Protein AF-A0A2G1W871-F1 (afdb_monomer_lite)

Foldseek 3Di:
DPDDDDDDDDWDADPPPRDTDPDDDPVCVLVVLVVLLVVLVVVLVVPPDDPVSSVVSVVSNVVSVVVSVVVVVVVVVVVVPPD

Structure (mmCIF, N/CA/C/O backbone):
data_AF-A0A2G1W871-F1
#
_entry.id   AF-A0A2G1W871-F1
#
loop_
_atom_site.group_PDB
_atom_site.id
_atom_site.type_symbol
_atom_site.label_atom_id
_atom_site.label_alt_id
_atom_site.label_comp_id
_atom_site.label_asym_id
_atom_site.label_entity_id
_atom_site.label_seq_id
_atom_site.pdbx_PDB_ins_code
_atom_site.Cartn_x
_atom_site.Cartn_y
_atom_site.Cartn_z
_atom_site.occupancy
_atom_site.B_iso_or_equiv
_atom_site.auth_seq_id
_atom_site.auth_comp_id
_atom_site.auth_asym_id
_atom_site.auth_atom_id
_atom_site.pdbx_PDB_model_num
ATOM 1 N N . MET A 1 1 ? -4.192 3.978 -29.384 1.00 39.34 1 MET A N 1
ATOM 2 C CA . MET A 1 1 ? -3.767 2.727 -28.722 1.00 39.34 1 MET A CA 1
ATOM 3 C C . MET A 1 1 ? -4.774 2.454 -27.617 1.00 39.34 1 MET A C 1
ATOM 5 O O . MET A 1 1 ? -4.871 3.277 -26.718 1.00 39.34 1 MET A O 1
ATOM 9 N N . ILE A 1 2 ? -5.593 1.406 -27.722 1.00 53.72 2 ILE A N 1
ATOM 10 C CA . ILE A 1 2 ? -6.488 1.017 -26.621 1.00 53.72 2 ILE A CA 1
ATOM 11 C C . ILE A 1 2 ? -5.706 -0.024 -25.820 1.00 53.72 2 ILE A C 1
ATOM 13 O O . ILE A 1 2 ? -5.657 -1.188 -26.200 1.00 53.72 2 ILE A O 1
ATOM 17 N N . GLY A 1 3 ? -4.956 0.446 -24.823 1.00 71.62 3 GLY A N 1
ATOM 18 C CA . GLY A 1 3 ? -4.191 -0.404 -23.908 1.00 71.62 3 GLY A CA 1
ATOM 19 C C . GLY A 1 3 ? -5.059 -0.952 -22.775 1.00 71.62 3 GLY A C 1
ATOM 20 O O . GLY A 1 3 ? -6.227 -0.580 -22.637 1.00 71.62 3 GLY A O 1
ATOM 21 N N . PHE A 1 4 ? -4.478 -1.818 -21.943 1.00 62.09 4 PHE A N 1
ATOM 22 C CA . PHE A 1 4 ? -5.098 -2.227 -20.684 1.00 62.09 4 PHE A CA 1
ATOM 23 C C . PHE A 1 4 ? -5.217 -1.023 -19.739 1.00 62.09 4 PHE A C 1
ATOM 25 O O . PHE A 1 4 ? -4.297 -0.214 -19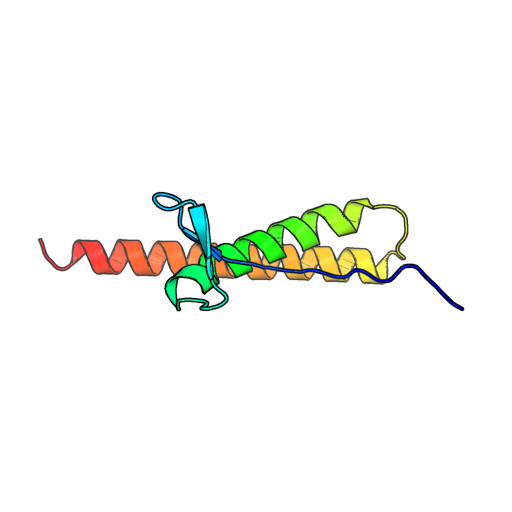.628 1.00 62.09 4 PHE A O 1
ATOM 32 N N . GLN A 1 5 ? -6.362 -0.904 -19.067 1.00 65.69 5 GLN A N 1
ATOM 33 C CA . GLN A 1 5 ? -6.595 0.091 -18.022 1.00 65.69 5 GLN A CA 1
ATOM 34 C C . GLN A 1 5 ? -6.852 -0.612 -16.697 1.00 65.69 5 GLN A C 1
ATOM 36 O O . GLN A 1 5 ? -7.792 -1.399 -16.575 1.00 65.69 5 GLN A O 1
ATOM 41 N N . TYR A 1 6 ? -6.053 -0.268 -15.694 1.00 65.81 6 TYR A N 1
ATOM 42 C CA . TYR A 1 6 ? -6.297 -0.690 -14.325 1.00 65.81 6 TYR A CA 1
ATOM 43 C C . TYR A 1 6 ? -7.509 0.054 -13.751 1.00 65.81 6 TYR A C 1
ATOM 45 O O . TYR A 1 6 ? -7.600 1.280 -13.831 1.00 65.81 6 TYR A O 1
ATOM 53 N N . ARG A 1 7 ? -8.452 -0.695 -13.172 1.00 70.38 7 ARG A N 1
ATOM 54 C CA . ARG A 1 7 ? -9.585 -0.160 -12.408 1.00 70.38 7 ARG A CA 1
ATOM 55 C C . ARG A 1 7 ? -9.571 -0.783 -11.020 1.00 70.38 7 ARG A C 1
ATOM 57 O O . ARG A 1 7 ? -9.662 -2.001 -10.899 1.00 70.38 7 ARG A O 1
ATOM 64 N N . PHE A 1 8 ? -9.491 0.053 -9.991 1.00 71.00 8 PHE A N 1
ATOM 65 C CA . PHE A 1 8 ? -9.492 -0.377 -8.596 1.00 71.00 8 PHE A CA 1
ATOM 66 C C . PHE A 1 8 ? -10.795 0.066 -7.931 1.00 71.00 8 PHE A C 1
ATOM 68 O O . PHE A 1 8 ? -11.059 1.259 -7.816 1.00 71.00 8 PHE A O 1
ATOM 75 N N . ASN A 1 9 ? -11.605 -0.897 -7.489 1.00 72.94 9 ASN A N 1
ATOM 76 C CA . ASN A 1 9 ? -12.783 -0.642 -6.664 1.00 72.94 9 ASN A CA 1
ATOM 77 C C . ASN A 1 9 ? -12.444 -1.044 -5.229 1.00 72.94 9 ASN A C 1
ATOM 79 O O . ASN A 1 9 ? -12.330 -2.233 -4.938 1.00 72.94 9 ASN A O 1
ATOM 83 N N . ILE A 1 10 ? -12.259 -0.064 -4.347 1.00 75.50 10 ILE A N 1
ATOM 84 C CA . ILE A 1 10 ? -11.967 -0.313 -2.933 1.00 75.50 10 ILE A CA 1
ATOM 85 C C . ILE A 1 10 ? -13.252 -0.104 -2.137 1.00 75.50 10 ILE A C 1
ATOM 87 O O . ILE A 1 10 ? -13.878 0.951 -2.218 1.00 75.50 10 ILE A O 1
ATOM 91 N N . THR A 1 11 ? -13.651 -1.115 -1.371 1.00 77.00 11 THR A N 1
ATOM 92 C CA . THR A 1 11 ? -14.867 -1.087 -0.553 1.00 77.00 11 THR A CA 1
ATOM 93 C C . THR A 1 11 ? -14.575 -1.587 0.850 1.00 77.00 11 THR A C 1
ATOM 95 O O . THR A 1 11 ? -13.855 -2.574 1.008 1.00 77.00 11 THR A O 1
ATOM 98 N N . ARG A 1 12 ? -15.174 -0.960 1.866 1.00 78.06 12 ARG A N 1
ATOM 99 C CA . ARG A 1 12 ? -15.035 -1.414 3.249 1.00 78.06 12 ARG A CA 1
ATOM 100 C C . ARG A 1 12 ? -16.081 -2.479 3.557 1.00 78.06 12 ARG A C 1
ATOM 102 O O . ARG A 1 12 ? -17.279 -2.233 3.408 1.00 78.06 12 ARG A O 1
ATOM 109 N N . LEU A 1 13 ? -15.620 -3.640 4.011 1.00 83.94 13 LEU A N 1
ATOM 110 C CA . LEU A 1 13 ? -16.462 -4.724 4.504 1.00 83.94 13 LEU A CA 1
ATOM 111 C C . LEU A 1 13 ? -16.487 -4.684 6.032 1.00 83.94 13 LEU A C 1
ATOM 113 O O . LEU A 1 13 ? -15.442 -4.743 6.678 1.00 83.94 13 LEU A O 1
ATOM 117 N N . ASP A 1 14 ? -17.679 -4.596 6.608 1.00 81.88 14 ASP A N 1
ATOM 118 C CA . ASP A 1 14 ? -17.860 -4.821 8.034 1.00 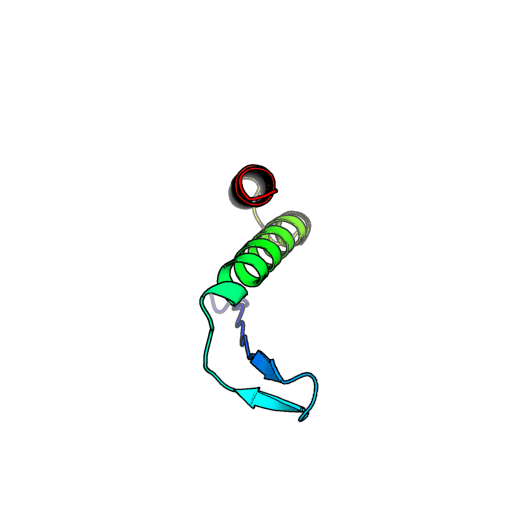81.88 14 ASP A CA 1
ATOM 119 C C . ASP A 1 14 ? -17.687 -6.318 8.331 1.00 81.88 14 ASP A C 1
ATOM 121 O O . ASP A 1 14 ? -18.465 -7.148 7.861 1.00 81.88 14 ASP A O 1
ATOM 125 N N . ALA A 1 15 ? -16.644 -6.671 9.084 1.00 81.12 15 ALA A N 1
ATOM 126 C CA . ALA A 1 15 ? -16.262 -8.067 9.309 1.00 81.12 15 ALA A CA 1
ATOM 127 C C . ALA A 1 15 ? -17.280 -8.865 10.145 1.00 81.12 15 ALA A C 1
ATOM 129 O O . ALA A 1 15 ? -17.248 -10.093 10.127 1.00 81.12 15 ALA A O 1
ATOM 130 N N . ILE A 1 16 ? -18.170 -8.186 10.877 1.00 86.94 16 ILE A N 1
ATOM 131 C CA . ILE A 1 16 ? -19.142 -8.819 11.777 1.00 86.94 16 ILE A CA 1
ATOM 132 C C . ILE A 1 16 ? -20.470 -9.046 11.047 1.00 86.94 16 ILE A C 1
ATOM 134 O O . ILE A 1 16 ? -21.037 -10.133 11.085 1.00 86.94 16 ILE A O 1
ATOM 138 N N . SER A 1 17 ? -20.973 -8.014 10.376 1.00 89.06 17 SER A N 1
ATOM 139 C CA . SER A 1 17 ? -22.266 -8.005 9.689 1.00 89.06 17 SER A CA 1
ATOM 140 C C . SER A 1 17 ? -22.184 -8.377 8.209 1.00 89.06 17 SER A C 1
ATOM 142 O O . SER A 1 17 ? -23.221 -8.581 7.579 1.00 89.06 17 SER A O 1
ATOM 144 N N . GLY A 1 18 ? -20.983 -8.420 7.626 1.00 86.12 18 GLY A N 1
ATOM 145 C CA . GLY A 1 18 ? -20.764 -8.671 6.199 1.00 86.12 18 GLY A CA 1
ATOM 146 C C . GLY A 1 18 ? -21.259 -7.544 5.287 1.00 86.12 18 GLY A C 1
ATOM 147 O O . GLY A 1 18 ? -21.316 -7.708 4.069 1.00 86.12 18 GLY A O 1
ATOM 148 N N . ARG A 1 19 ? -21.652 -6.395 5.850 1.00 86.25 19 ARG A N 1
ATOM 149 C CA . ARG A 1 19 ? -22.172 -5.269 5.074 1.00 86.25 19 ARG A CA 1
ATOM 150 C C . ARG A 1 19 ? -21.039 -4.500 4.415 1.00 86.25 19 ARG A C 1
ATOM 152 O O . ARG A 1 19 ? -20.063 -4.126 5.059 1.00 86.25 19 ARG A O 1
ATOM 159 N N . VAL A 1 20 ? -21.213 -4.213 3.130 1.00 82.06 20 VAL A N 1
ATOM 160 C CA . VAL A 1 20 ? -20.327 -3.321 2.386 1.00 82.06 20 VAL A CA 1
ATOM 161 C C . VAL A 1 20 ? -20.780 -1.880 2.600 1.00 82.06 20 VAL A C 1
ATOM 163 O O . VAL A 1 20 ? -21.951 -1.558 2.406 1.00 82.06 20 VAL A O 1
ATOM 166 N N . SER A 1 21 ? -19.855 -1.006 2.988 1.00 74.25 21 SER A N 1
ATOM 167 C CA . SER A 1 21 ? -20.094 0.432 3.119 1.00 74.25 21 SER A CA 1
ATOM 168 C C . SER A 1 21 ? -19.041 1.230 2.344 1.00 74.25 21 SER A C 1
ATOM 170 O O . SER A 1 21 ? -17.920 0.767 2.136 1.00 74.25 21 SER A O 1
ATOM 172 N N . GLN A 1 22 ? -19.413 2.427 1.885 1.00 65.75 22 GLN A N 1
ATOM 173 C CA . GLN A 1 22 ? -18.527 3.319 1.117 1.00 65.75 22 GLN A CA 1
ATOM 174 C C . GLN A 1 22 ? -17.773 4.327 1.999 1.00 65.75 22 GLN A C 1
ATOM 176 O O . GLN A 1 22 ? -17.044 5.175 1.492 1.00 65.75 22 GLN A O 1
ATOM 181 N N . TRP A 1 23 ? -17.955 4.264 3.318 1.00 67.94 23 TRP A N 1
ATOM 182 C CA . TRP A 1 23 ? -17.389 5.240 4.242 1.00 67.94 23 TRP A CA 1
ATOM 183 C C . TRP A 1 23 ? -15.971 4.827 4.636 1.00 67.94 23 TRP A C 1
ATOM 185 O O . TRP A 1 23 ? -15.779 3.978 5.510 1.00 67.94 23 TRP A O 1
ATOM 195 N N . PHE A 1 24 ? -14.983 5.444 3.989 1.00 70.62 24 PHE A N 1
ATOM 196 C CA . PHE A 1 24 ? -13.608 5.443 4.479 1.00 70.62 24 PHE A CA 1
ATOM 197 C C . PHE A 1 24 ? -13.550 6.169 5.824 1.00 70.62 24 PHE A C 1
ATOM 199 O O . PHE A 1 24 ? -13.956 7.326 5.935 1.00 70.62 24 PHE A O 1
ATOM 206 N N . ALA A 1 25 ? -13.053 5.487 6.851 1.00 75.69 25 ALA A N 1
ATOM 207 C CA . ALA A 1 25 ? -12.687 6.108 8.111 1.00 75.69 25 ALA A CA 1
ATOM 208 C C . ALA A 1 25 ? -11.231 6.602 8.039 1.00 75.69 25 ALA A C 1
ATOM 210 O O . ALA A 1 25 ? -10.417 6.003 7.337 1.00 75.69 25 ALA A O 1
ATOM 211 N N . PRO A 1 26 ? -10.845 7.633 8.812 1.00 79.62 26 PRO A N 1
ATOM 212 C CA . PRO A 1 26 ? -9.452 8.083 8.875 1.00 79.62 26 PRO A CA 1
ATOM 213 C C . PRO A 1 26 ? -8.453 6.966 9.224 1.00 79.62 26 PRO A C 1
ATOM 215 O O . PRO A 1 26 ? -7.332 6.962 8.726 1.00 79.62 26 PRO A O 1
ATOM 218 N N . ALA A 1 27 ? -8.873 5.978 10.022 1.00 75.88 27 ALA A N 1
ATOM 219 C CA . ALA A 1 27 ? -8.053 4.815 10.368 1.00 75.88 27 ALA A CA 1
ATOM 220 C C . ALA A 1 27 ? -7.705 3.923 9.156 1.00 75.88 27 ALA A C 1
ATOM 222 O O . ALA A 1 27 ? -6.674 3.252 9.164 1.00 75.88 27 ALA A O 1
ATOM 223 N N . ASP A 1 28 ? -8.522 3.940 8.098 1.00 80.06 28 ASP A N 1
ATOM 224 C CA . ASP A 1 28 ? -8.313 3.119 6.900 1.00 80.06 28 ASP A CA 1
ATOM 225 C C . ASP A 1 28 ? -7.157 3.648 6.030 1.00 80.06 28 ASP A C 1
ATOM 227 O O . ASP A 1 28 ? -6.623 2.917 5.193 1.00 80.06 28 ASP A O 1
ATOM 231 N N . VAL A 1 29 ? -6.725 4.899 6.241 1.00 84.06 29 VAL A N 1
ATOM 232 C CA . VAL A 1 29 ? -5.643 5.539 5.474 1.00 84.06 29 VAL A CA 1
ATOM 233 C C . VAL A 1 29 ? -4.346 4.736 5.566 1.00 84.06 29 VAL A C 1
ATOM 235 O O . VAL A 1 29 ? -3.685 4.530 4.553 1.00 84.06 29 VAL A O 1
ATOM 238 N N . ILE A 1 30 ? -4.008 4.203 6.742 1.00 85.44 30 ILE A N 1
ATOM 239 C CA . ILE A 1 30 ? -2.789 3.398 6.922 1.00 85.44 30 ILE A CA 1
ATOM 240 C C . ILE A 1 30 ? -2.847 2.113 6.090 1.00 85.44 30 ILE A C 1
ATOM 242 O O . ILE A 1 30 ? -1.875 1.745 5.428 1.00 85.44 30 ILE A O 1
ATOM 246 N N . ALA A 1 31 ? -4.001 1.444 6.081 1.00 84.12 31 ALA A N 1
ATOM 247 C CA . ALA A 1 31 ? -4.201 0.237 5.290 1.00 84.12 31 ALA A CA 1
ATOM 248 C C . ALA A 1 31 ? -4.127 0.530 3.782 1.00 84.12 31 ALA A C 1
ATOM 250 O O . ALA A 1 31 ? -3.527 -0.247 3.041 1.00 84.12 31 ALA A O 1
ATOM 251 N N . LEU A 1 32 ? -4.668 1.668 3.333 1.00 86.06 32 LEU A N 1
ATOM 252 C CA . LEU A 1 32 ? -4.570 2.120 1.941 1.00 86.06 32 LEU A CA 1
ATOM 253 C C . LEU A 1 32 ? -3.133 2.438 1.521 1.00 86.06 32 LEU A C 1
ATOM 255 O O . LEU A 1 32 ? -2.717 2.059 0.426 1.00 86.06 32 LEU A O 1
ATOM 259 N N . VAL A 1 33 ? -2.367 3.110 2.382 1.00 89.31 33 VAL A N 1
ATOM 260 C CA . VAL A 1 33 ? -0.950 3.411 2.132 1.00 89.31 33 VAL A CA 1
ATOM 261 C C . VAL A 1 33 ? -0.162 2.111 1.989 1.00 89.31 33 VAL A C 1
ATOM 263 O O . VAL A 1 33 ? 0.571 1.946 1.015 1.00 89.31 33 VAL A O 1
ATOM 266 N N . LYS A 1 34 ? -0.388 1.141 2.883 1.00 89.88 34 LYS A N 1
ATOM 267 C CA . LYS A 1 34 ? 0.232 -0.188 2.794 1.00 89.88 34 LYS A CA 1
ATOM 268 C C . LYS A 1 34 ? -0.173 -0.942 1.528 1.00 89.88 34 LYS A C 1
ATOM 270 O O . LYS A 1 34 ? 0.680 -1.514 0.862 1.00 89.88 34 LYS A O 1
ATOM 275 N N . LEU A 1 35 ? -1.455 -0.924 1.162 1.00 89.06 35 LEU A N 1
ATOM 276 C CA . LEU A 1 35 ? -1.925 -1.540 -0.080 1.00 89.06 35 LEU A CA 1
ATOM 277 C C . LEU A 1 35 ? -1.238 -0.918 -1.304 1.00 89.06 35 LEU A C 1
ATOM 279 O O . LEU A 1 35 ? -0.797 -1.636 -2.195 1.00 89.06 35 LEU A O 1
ATOM 283 N N . THR A 1 36 ? -1.109 0.408 -1.326 1.00 90.62 36 THR A N 1
ATOM 284 C CA . THR A 1 36 ? -0.449 1.138 -2.416 1.00 90.62 36 THR A CA 1
ATOM 285 C C . THR A 1 36 ? 1.038 0.791 -2.501 1.00 90.62 36 THR A C 1
ATOM 287 O O . THR A 1 36 ? 1.547 0.569 -3.598 1.00 90.62 36 THR A O 1
ATOM 290 N N . GLN A 1 37 ? 1.718 0.679 -1.355 1.00 94.12 37 GLN A N 1
ATOM 291 C CA . GLN A 1 37 ? 3.116 0.252 -1.270 1.00 94.12 37 GLN A CA 1
ATOM 292 C C . GLN A 1 37 ? 3.315 -1.148 -1.865 1.00 94.12 37 GLN A C 1
ATOM 294 O O . GLN A 1 37 ? 4.200 -1.335 -2.701 1.00 94.12 37 GLN A O 1
ATOM 299 N N . VAL A 1 38 ? 2.450 -2.104 -1.511 1.00 90.94 38 VAL A N 1
ATOM 300 C CA . VAL A 1 38 ? 2.489 -3.466 -2.065 1.00 90.94 38 VAL A CA 1
ATOM 301 C C . VAL A 1 38 ? 2.249 -3.444 -3.573 1.00 90.94 38 VAL A C 1
ATOM 303 O O . VAL A 1 38 ? 3.037 -4.011 -4.320 1.00 90.94 38 VAL A O 1
ATOM 306 N N . ILE A 1 39 ? 1.213 -2.744 -4.047 1.00 90.19 39 ILE A N 1
ATOM 307 C CA . ILE A 1 39 ? 0.912 -2.659 -5.484 1.00 90.19 39 ILE A CA 1
ATOM 308 C C . ILE A 1 39 ? 2.105 -2.089 -6.265 1.00 90.19 39 ILE A C 1
ATOM 310 O O . ILE A 1 39 ? 2.459 -2.634 -7.308 1.00 90.19 39 ILE A O 1
ATOM 314 N N . ALA A 1 40 ? 2.755 -1.036 -5.763 1.00 89.69 40 ALA A N 1
ATOM 315 C CA . ALA A 1 40 ? 3.938 -0.465 -6.405 1.00 89.69 40 ALA A CA 1
ATOM 316 C C . ALA A 1 40 ? 5.111 -1.466 -6.461 1.00 89.69 40 ALA A C 1
ATOM 318 O O . ALA A 1 40 ? 5.767 -1.592 -7.498 1.00 89.69 40 ALA A O 1
ATOM 319 N N . SER A 1 41 ? 5.330 -2.222 -5.378 1.00 89.44 41 SER A N 1
ATOM 320 C CA . SER A 1 41 ? 6.358 -3.269 -5.298 1.00 89.44 41 SER A CA 1
ATOM 321 C C . SER A 1 41 ? 6.093 -4.461 -6.223 1.00 89.44 41 SER A C 1
ATOM 323 O O . SER A 1 41 ? 7.042 -5.072 -6.714 1.00 89.44 41 SER A O 1
ATOM 325 N N . GLU A 1 42 ? 4.833 -4.800 -6.487 1.00 89.12 42 GLU A N 1
ATOM 326 C CA . GLU A 1 42 ? 4.485 -5.903 -7.388 1.00 89.12 42 GLU A CA 1
ATOM 327 C C . GLU A 1 42 ? 4.517 -5.465 -8.857 1.00 89.12 42 GLU A C 1
ATOM 329 O O . GLU A 1 42 ? 5.104 -6.150 -9.695 1.00 89.12 42 GLU A O 1
ATOM 334 N N . LEU A 1 43 ? 3.973 -4.286 -9.183 1.00 86.06 43 LEU A N 1
ATOM 335 C CA . LEU A 1 43 ? 3.897 -3.808 -10.568 1.00 86.06 43 LEU A CA 1
ATOM 336 C C . LEU A 1 43 ? 5.273 -3.629 -11.216 1.00 86.06 43 LEU A C 1
ATOM 338 O O . LEU A 1 43 ? 5.414 -3.895 -12.407 1.00 86.06 43 LEU A O 1
ATOM 342 N N . GLN A 1 44 ? 6.316 -3.252 -10.464 1.00 83.38 44 GLN A N 1
ATOM 343 C CA . GLN A 1 44 ? 7.683 -3.176 -11.013 1.00 83.38 44 GLN A CA 1
ATOM 344 C C . GLN A 1 44 ? 8.180 -4.513 -11.607 1.00 83.38 44 GLN A C 1
ATOM 346 O O . GLN A 1 44 ? 9.064 -4.501 -12.467 1.00 83.38 44 GLN A O 1
ATOM 351 N N . HIS A 1 45 ? 7.596 -5.648 -11.205 1.00 83.31 45 HIS A N 1
ATOM 352 C CA . HIS A 1 45 ? 7.942 -6.988 -11.683 1.00 83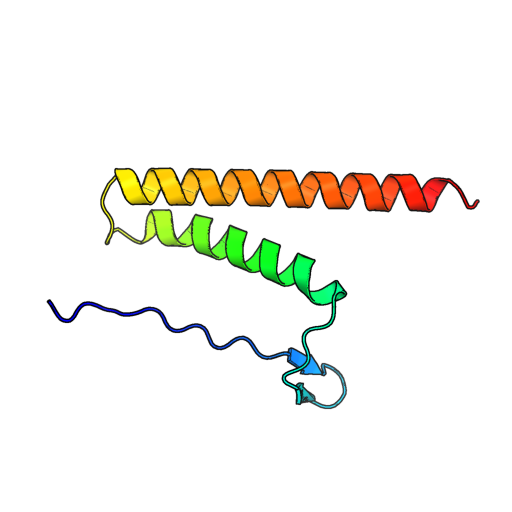.31 45 HIS A CA 1
ATOM 353 C C . HIS A 1 45 ? 7.039 -7.498 -12.823 1.00 83.31 45 HIS A C 1
ATOM 355 O O . HIS A 1 45 ? 7.331 -8.547 -13.390 1.00 83.31 45 HIS A O 1
ATOM 361 N N . ASP A 1 46 ? 6.001 -6.752 -13.222 1.00 80.44 46 ASP A N 1
ATOM 362 C CA . ASP A 1 46 ? 4.973 -7.170 -14.198 1.00 80.44 46 ASP A CA 1
ATOM 363 C C . ASP A 1 46 ? 5.505 -7.365 -15.638 1.00 80.44 46 ASP A C 1
ATOM 365 O O . ASP A 1 46 ? 4.804 -7.828 -16.534 1.00 80.44 46 ASP A O 1
ATOM 369 N N . GLY A 1 47 ? 6.764 -6.997 -15.909 1.00 74.75 47 GLY A N 1
ATOM 370 C CA . GLY A 1 47 ? 7.437 -7.214 -17.201 1.00 74.75 47 GLY A CA 1
ATOM 371 C C . GLY A 1 47 ? 6.899 -6.377 -18.373 1.00 74.75 47 GLY A C 1
ATOM 372 O O . GLY A 1 47 ? 7.564 -6.271 -19.401 1.00 74.75 47 GLY A O 1
ATOM 373 N N . CYS A 1 48 ? 5.749 -5.723 -18.207 1.00 80.62 48 CYS A N 1
ATOM 374 C CA . CYS A 1 48 ? 5.036 -4.973 -19.242 1.00 80.62 48 CYS A CA 1
ATOM 375 C C . CYS A 1 48 ? 5.391 -3.473 -19.292 1.00 80.62 48 CYS A C 1
ATOM 377 O O . CYS A 1 48 ? 4.715 -2.695 -19.966 1.00 80.62 48 CYS A O 1
ATOM 379 N N . MET A 1 49 ? 6.440 -3.041 -18.582 1.00 83.56 49 MET A N 1
ATOM 380 C CA . MET A 1 49 ? 6.778 -1.625 -18.383 1.00 83.56 49 MET A CA 1
ATOM 381 C C . MET A 1 49 ? 8.234 -1.320 -18.747 1.00 83.56 49 MET A C 1
ATOM 383 O O . MET A 1 49 ? 9.115 -2.172 -18.620 1.00 83.56 49 MET A O 1
ATOM 387 N N . ASN A 1 50 ? 8.506 -0.079 -19.163 1.00 86.88 50 ASN A N 1
ATOM 388 C CA . ASN A 1 50 ? 9.874 0.380 -19.414 1.00 86.88 50 ASN A CA 1
ATOM 389 C C . ASN A 1 50 ? 10.671 0.562 -18.103 1.00 86.88 50 ASN A C 1
ATOM 391 O O . ASN A 1 50 ? 10.111 0.602 -17.008 1.00 86.88 50 ASN A O 1
ATOM 395 N N . THR A 1 51 ? 11.998 0.667 -18.214 1.00 86.75 51 THR A N 1
ATOM 396 C CA . THR A 1 51 ? 12.913 0.815 -17.067 1.00 86.75 51 THR A CA 1
ATOM 397 C C . THR A 1 51 ? 12.601 2.032 -16.201 1.00 86.75 51 THR A C 1
ATOM 399 O O . THR A 1 51 ? 12.585 1.893 -14.985 1.00 86.75 51 THR A O 1
ATOM 402 N N . CYS A 1 52 ? 12.287 3.176 -16.813 1.00 89.81 52 CYS A N 1
ATOM 403 C CA . CYS A 1 52 ? 11.972 4.418 -16.104 1.00 89.81 52 CYS A CA 1
ATOM 404 C C . CYS A 1 52 ? 10.766 4.249 -15.168 1.00 89.81 52 CYS A C 1
ATOM 406 O O . CYS A 1 52 ? 10.863 4.528 -13.979 1.00 89.81 52 CYS A O 1
ATOM 408 N N . LEU A 1 53 ? 9.660 3.700 -15.680 1.00 88.38 53 LEU A N 1
ATOM 409 C CA . LEU A 1 53 ? 8.446 3.453 -14.895 1.00 88.38 53 LEU A CA 1
ATOM 410 C C . LEU A 1 53 ? 8.675 2.435 -13.771 1.00 88.38 53 LEU A C 1
ATOM 412 O O . LEU A 1 53 ? 8.107 2.570 -12.690 1.00 88.38 53 LEU A O 1
ATOM 416 N N . ARG A 1 54 ? 9.523 1.421 -13.995 1.00 88.88 54 ARG A N 1
ATOM 417 C CA . ARG A 1 54 ? 9.907 0.478 -12.931 1.00 88.88 54 ARG A CA 1
ATOM 418 C C . ARG A 1 54 ? 10.678 1.171 -11.815 1.00 88.88 54 ARG A C 1
ATOM 420 O O . ARG A 1 54 ? 10.392 0.930 -10.647 1.00 88.88 54 ARG A O 1
ATOM 427 N N . ASP A 1 55 ? 11.636 2.024 -12.168 1.00 91.25 55 ASP A N 1
ATOM 428 C CA . ASP A 1 55 ? 12.434 2.759 -11.189 1.00 91.25 55 ASP A CA 1
ATOM 429 C C . ASP A 1 55 ? 11.575 3.758 -10.395 1.00 91.25 55 ASP A C 1
ATOM 431 O O . ASP A 1 55 ? 11.750 3.875 -9.181 1.00 91.25 55 ASP A O 1
ATOM 435 N N . GLU A 1 56 ? 10.604 4.410 -11.043 1.00 92.75 56 GLU A N 1
ATOM 436 C CA . GLU A 1 56 ? 9.609 5.261 -10.378 1.00 92.75 56 GLU A CA 1
ATOM 437 C C . GLU A 1 56 ? 8.766 4.469 -9.370 1.00 92.75 56 GLU A C 1
ATOM 439 O O . GLU A 1 56 ? 8.654 4.873 -8.213 1.00 92.75 56 GLU A O 1
ATOM 444 N N . LEU A 1 57 ? 8.222 3.314 -9.767 1.00 91.38 57 LEU A N 1
ATOM 445 C CA . LEU A 1 57 ? 7.422 2.462 -8.878 1.00 91.38 57 LEU A CA 1
ATOM 446 C C . LEU A 1 57 ? 8.232 1.928 -7.696 1.00 91.38 57 LEU A C 1
ATOM 448 O O . LEU A 1 57 ? 7.732 1.915 -6.571 1.00 91.38 57 LEU A O 1
ATOM 452 N N . ARG A 1 58 ? 9.501 1.569 -7.921 1.00 92.38 58 ARG A N 1
ATOM 453 C CA . ARG A 1 58 ? 10.425 1.212 -6.840 1.00 92.38 58 ARG A CA 1
ATOM 454 C C . ARG A 1 58 ? 10.600 2.368 -5.859 1.00 92.38 58 ARG A C 1
ATOM 456 O O . ARG A 1 58 ? 10.509 2.161 -4.653 1.00 92.38 58 ARG A O 1
ATOM 463 N N . GLY A 1 59 ? 10.834 3.579 -6.368 1.00 93.75 59 GLY A N 1
ATOM 464 C CA . GLY A 1 59 ? 10.971 4.780 -5.544 1.00 93.75 59 GLY A CA 1
ATOM 465 C C . GLY A 1 59 ? 9.715 5.065 -4.719 1.00 93.75 59 GLY A C 1
ATOM 466 O O . GLY A 1 59 ? 9.811 5.327 -3.524 1.00 93.75 59 GLY A O 1
ATOM 467 N N . VAL A 1 60 ? 8.533 4.937 -5.326 1.00 93.94 60 VAL A N 1
ATOM 468 C CA . VAL A 1 60 ? 7.245 5.087 -4.631 1.00 93.94 60 VAL A CA 1
ATOM 469 C C . VAL A 1 60 ? 7.087 4.049 -3.521 1.00 93.94 60 VAL A C 1
ATOM 471 O O . VAL A 1 60 ? 6.707 4.412 -2.410 1.00 93.94 60 VAL A O 1
ATOM 474 N N . ALA A 1 61 ? 7.402 2.778 -3.785 1.00 93.50 61 ALA A N 1
ATOM 475 C CA . ALA A 1 61 ? 7.308 1.724 -2.778 1.00 93.50 61 ALA A CA 1
ATOM 476 C C . ALA A 1 61 ? 8.195 2.021 -1.556 1.00 93.50 61 ALA A C 1
ATOM 478 O O . ALA A 1 61 ? 7.725 1.898 -0.427 1.00 93.50 61 ALA A O 1
ATOM 479 N N . VAL A 1 62 ? 9.434 2.476 -1.780 1.00 94.94 62 VAL A N 1
ATOM 480 C CA . VAL A 1 62 ? 10.368 2.860 -0.706 1.00 94.94 62 VAL A CA 1
ATOM 481 C C . VAL A 1 62 ? 9.843 4.055 0.093 1.00 94.94 62 VAL A C 1
ATOM 483 O O . VAL A 1 62 ? 9.802 3.999 1.318 1.00 94.94 62 VAL A O 1
ATOM 486 N N . LEU A 1 63 ? 9.377 5.113 -0.577 1.00 95.50 63 LEU A N 1
ATOM 487 C CA . LEU A 1 63 ? 8.859 6.309 0.099 1.00 95.50 63 LEU A CA 1
ATOM 488 C C . LEU A 1 63 ? 7.650 6.002 0.990 1.00 95.50 63 LEU A C 1
ATOM 490 O O . LEU A 1 63 ? 7.524 6.553 2.084 1.00 95.50 63 LEU A O 1
ATOM 494 N N . LEU A 1 64 ? 6.748 5.135 0.524 1.00 94.19 64 LEU A N 1
ATOM 495 C CA . LEU A 1 64 ? 5.578 4.732 1.300 1.00 94.19 64 LEU A CA 1
ATOM 496 C C . LEU A 1 64 ? 5.964 3.845 2.489 1.00 94.19 64 LEU A C 1
ATOM 498 O O . LEU A 1 64 ? 5.366 3.986 3.553 1.00 94.19 64 LEU A O 1
ATOM 502 N N . ASP A 1 65 ? 6.964 2.976 2.335 1.00 93.44 65 ASP A N 1
ATOM 503 C CA . ASP A 1 65 ? 7.480 2.140 3.425 1.00 93.44 65 ASP A CA 1
ATOM 504 C C . ASP A 1 65 ? 8.124 2.992 4.533 1.00 93.44 65 ASP A C 1
ATOM 506 O O . ASP A 1 65 ? 7.750 2.884 5.701 1.00 93.44 65 ASP A 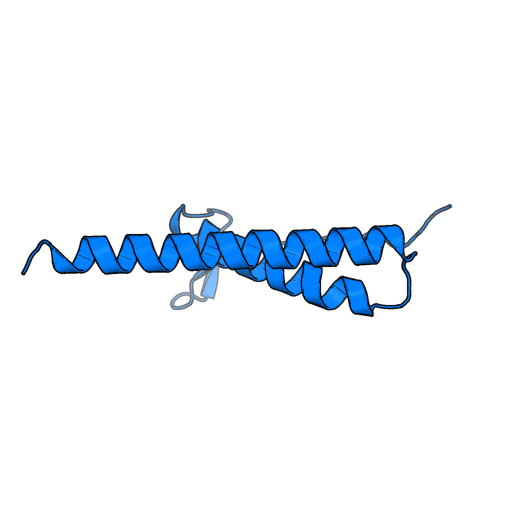O 1
ATOM 510 N N . GLU A 1 66 ? 8.973 3.957 4.164 1.00 93.38 66 GLU A N 1
ATOM 511 C CA . GLU A 1 66 ? 9.554 4.920 5.110 1.00 93.38 66 GLU A CA 1
ATOM 512 C C . GLU A 1 66 ? 8.486 5.748 5.842 1.00 93.38 66 GLU A C 1
ATOM 514 O O . GLU A 1 66 ? 8.620 6.048 7.032 1.00 93.38 66 GLU A O 1
ATOM 519 N N . ALA A 1 67 ? 7.421 6.149 5.140 1.00 90.69 67 ALA A N 1
ATOM 520 C CA . ALA A 1 67 ? 6.313 6.879 5.747 1.00 90.69 67 ALA A CA 1
ATOM 521 C C . ALA A 1 67 ? 5.548 6.005 6.755 1.00 90.69 67 ALA A C 1
ATOM 523 O O . ALA A 1 67 ? 5.215 6.472 7.845 1.00 90.69 67 ALA A O 1
ATOM 524 N N . LEU A 1 68 ? 5.303 4.735 6.419 1.00 90.12 68 LEU A N 1
ATOM 525 C CA . LEU A 1 68 ? 4.657 3.775 7.315 1.00 90.12 68 LEU A CA 1
ATOM 526 C C . LEU A 1 68 ? 5.491 3.519 8.571 1.00 90.12 68 LEU A C 1
ATOM 528 O O . LEU A 1 68 ? 4.926 3.435 9.660 1.00 90.12 68 LEU A O 1
ATOM 532 N N . ASP A 1 69 ? 6.811 3.417 8.445 1.00 90.94 69 ASP A N 1
ATOM 533 C CA . ASP A 1 69 ? 7.691 3.208 9.593 1.00 90.94 69 ASP A CA 1
ATOM 534 C C . ASP A 1 69 ? 7.719 4.414 10.535 1.00 90.94 69 ASP A C 1
ATOM 536 O O . ASP A 1 69 ? 7.580 4.239 11.748 1.00 90.94 69 ASP A O 1
ATOM 540 N N . LYS A 1 70 ? 7.765 5.641 10.002 1.00 88.00 70 LYS A N 1
ATOM 541 C CA . LYS A 1 70 ? 7.634 6.863 10.818 1.00 88.00 70 LYS A CA 1
ATOM 542 C C . LYS A 1 70 ? 6.328 6.868 11.618 1.00 88.00 70 LYS A C 1
ATOM 544 O O . LYS A 1 70 ? 6.351 7.080 12.830 1.00 88.00 70 LYS A O 1
ATOM 549 N N . LEU A 1 71 ? 5.211 6.531 10.973 1.00 82.75 71 LEU A N 1
ATOM 550 C CA . LEU A 1 71 ? 3.893 6.494 11.617 1.00 82.75 71 LEU A CA 1
ATOM 55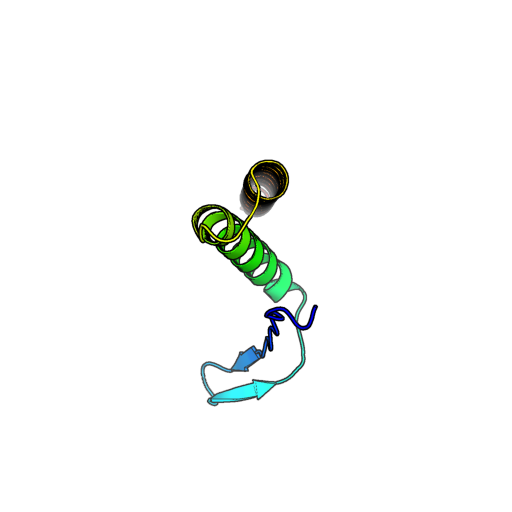1 C C . LEU A 1 71 ? 3.795 5.439 12.733 1.00 82.75 71 LEU A C 1
ATOM 553 O O . LEU A 1 71 ? 3.123 5.680 13.735 1.00 82.75 71 LEU A O 1
ATOM 557 N N . LYS A 1 72 ? 4.484 4.296 12.608 1.00 81.50 72 LYS A N 1
ATOM 558 C CA . LYS A 1 72 ? 4.578 3.304 13.697 1.00 81.50 72 LYS A CA 1
ATOM 559 C C . LYS A 1 72 ? 5.350 3.868 14.893 1.00 81.50 72 LYS A C 1
ATOM 561 O O . LYS A 1 72 ? 4.879 3.783 16.022 1.00 81.50 72 LYS A O 1
ATOM 566 N N . THR A 1 73 ? 6.501 4.498 14.645 1.00 75.88 73 THR A N 1
ATOM 567 C CA . THR A 1 73 ? 7.360 5.033 15.718 1.00 75.88 73 THR A CA 1
ATOM 568 C C . THR A 1 73 ? 6.718 6.189 16.502 1.00 75.88 73 THR A C 1
ATOM 570 O O . THR A 1 73 ? 6.919 6.316 17.713 1.00 75.88 73 THR A O 1
ATOM 573 N N . GLU A 1 74 ? 5.893 7.014 15.853 1.00 71.44 74 GLU A N 1
ATOM 574 C CA . GLU A 1 74 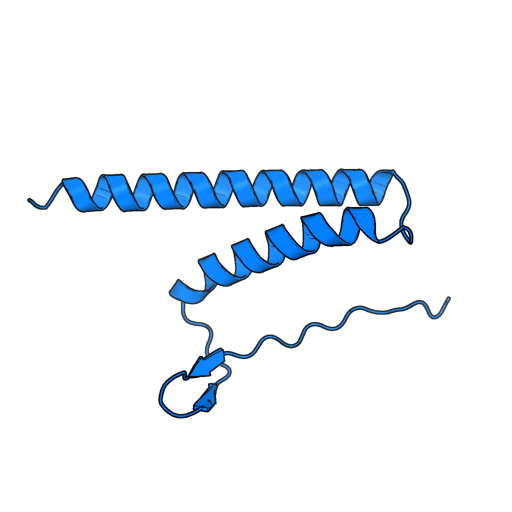? 5.129 8.089 16.508 1.00 71.44 74 GLU A CA 1
ATOM 575 C C . GLU A 1 74 ? 3.979 7.549 17.372 1.00 71.44 74 GLU A C 1
ATOM 577 O O . GLU A 1 74 ? 3.701 8.070 18.458 1.00 71.44 74 GLU A O 1
ATOM 582 N N . HIS A 1 75 ? 3.331 6.472 16.923 1.00 62.78 75 HIS A N 1
ATOM 583 C CA . HIS A 1 75 ? 2.274 5.812 17.681 1.00 62.78 75 HIS A CA 1
ATOM 584 C C . HIS A 1 75 ? 2.826 5.140 18.952 1.00 62.78 75 HIS A C 1
ATOM 586 O O . HIS A 1 75 ? 2.261 5.308 20.036 1.00 62.78 75 HIS A O 1
ATOM 592 N N . ASP A 1 76 ? 3.973 4.462 18.850 1.00 61.00 76 ASP A N 1
ATOM 593 C CA . ASP A 1 76 ? 4.615 3.788 19.987 1.00 61.00 76 ASP A CA 1
ATOM 594 C C . ASP A 1 76 ? 5.174 4.784 21.021 1.00 61.00 76 ASP A C 1
ATOM 596 O O . ASP A 1 76 ? 5.044 4.576 22.227 1.00 61.00 76 ASP A O 1
ATOM 600 N N . SER A 1 77 ? 5.716 5.924 20.577 1.00 60.59 77 SER A N 1
ATOM 601 C CA . SER A 1 77 ? 6.240 6.972 21.474 1.00 60.59 77 SER A CA 1
ATOM 602 C C . SER A 1 77 ? 5.160 7.807 22.180 1.00 60.59 77 SER A C 1
ATOM 604 O O . SER A 1 77 ? 5.440 8.451 23.196 1.00 60.59 77 SER A O 1
ATOM 606 N N . THR A 1 78 ? 3.920 7.789 21.680 1.00 56.88 78 THR A N 1
ATOM 607 C CA . THR A 1 78 ? 2.766 8.445 22.319 1.00 56.88 78 THR A CA 1
ATOM 608 C C . THR A 1 78 ? 2.112 7.541 23.372 1.00 56.88 78 THR A C 1
ATOM 610 O O . THR A 1 78 ? 1.632 8.038 24.393 1.00 56.88 78 THR A O 1
ATOM 613 N N . GLY A 1 79 ? 2.146 6.216 23.179 1.00 50.44 79 GLY A N 1
ATOM 614 C CA . GLY A 1 79 ? 1.623 5.234 24.138 1.00 50.44 79 GLY A CA 1
ATOM 615 C C . GLY A 1 79 ? 2.416 5.135 25.448 1.00 50.44 79 GLY A C 1
ATOM 616 O O . GLY A 1 79 ? 1.849 4.768 26.474 1.00 50.44 79 GLY A O 1
ATOM 617 N N . ASP A 1 80 ? 3.695 5.520 25.440 1.00 49.94 80 ASP A N 1
ATOM 618 C CA . ASP A 1 80 ? 4.602 5.377 26.591 1.00 49.94 80 ASP A CA 1
ATOM 619 C C . ASP A 1 80 ? 4.550 6.560 27.584 1.00 49.94 80 ASP A C 1
ATOM 621 O O . ASP A 1 80 ? 5.191 6.543 28.630 1.00 49.94 80 ASP A O 1
ATOM 625 N N . LYS A 1 81 ? 3.770 7.612 27.286 1.00 51.19 81 LYS A N 1
ATOM 626 C CA . LYS A 1 81 ? 3.665 8.824 28.130 1.00 51.19 81 LYS A CA 1
ATOM 627 C C . LYS A 1 81 ? 2.444 8.862 29.058 1.00 51.19 81 LYS A C 1
ATOM 629 O O . LYS A 1 81 ? 2.237 9.870 29.729 1.00 51.19 81 LYS A O 1
ATOM 634 N N . ILE A 1 82 ? 1.630 7.805 29.097 1.00 51.22 82 ILE A N 1
ATOM 635 C CA . ILE A 1 82 ? 0.394 7.739 29.907 1.00 51.22 82 ILE A CA 1
ATOM 636 C C . ILE A 1 82 ? 0.417 6.525 30.855 1.00 51.22 82 ILE A C 1
ATOM 638 O O . ILE A 1 82 ? -0.613 5.904 31.114 1.00 51.22 82 ILE A O 1
ATOM 642 N N . ARG A 1 83 ? 1.590 6.152 31.375 1.00 40.03 83 ARG A N 1
ATOM 643 C CA . ARG A 1 83 ? 1.707 5.072 32.359 1.00 40.03 83 ARG A CA 1
ATOM 644 C C . ARG A 1 83 ? 2.477 5.491 33.597 1.00 40.03 83 ARG A C 1
ATOM 646 O O . ARG A 1 83 ? 3.485 6.210 33.443 1.00 40.03 83 ARG A O 1
#

Radius of gyration: 17.17 Å; chains: 1; bounding box: 35×18×61 Å

Organism: NCBI:txid2014065

Sequence (83 aa):
MIGFQYRFNITRLDAISGRVSQWFAPADVIALVKLTQVIASELQHDGCMNTCLRDELRGVAVLLDEALDKLKTEHDSTGDKIR

pLDDT: mean 79.53, std 13.44, range [39.34, 95.5]

Secondary structure (DSSP, 8-state):
-----------EE-TTT--EE----TTHHHHHHHHHHHHHHHHTTSSSS-HHHHHHHHHHHHHHHHHHHHHHHHHHHHHTT--